Protein AF-A0A232EXB2-F1 (afdb_monomer_lite)

Sequence (146 aa):
MLSKEKEKLLRTRSNYESDLKINNLSKTGIKKRCAFHEIKDHHSMENLFGVLKPKYHFVTHYPRVLLQNGPCVNFGSMRFESFHSKIITTAQSTASSKNSLKTIAVKQELIMCKLFDSMKIDLKDDFKLCSRDDSDCEAKPYFYTF

Structure (mmCIF, N/CA/C/O backbone):
data_AF-A0A232EXB2-F1
#
_entry.id   AF-A0A232EXB2-F1
#
loop_
_atom_site.group_PDB
_atom_site.id
_atom_site.type_symbol
_atom_site.label_atom_id
_atom_site.label_alt_id
_atom_site.label_comp_id
_atom_site.label_asym_id
_atom_site.label_entity_id
_atom_site.label_seq_id
_atom_site.pdbx_PDB_ins_code
_atom_site.Cartn_x
_atom_site.Cartn_y
_atom_site.Cartn_z
_atom_site.occupancy
_atom_site.B_iso_or_equiv
_atom_site.auth_seq_id
_atom_site.auth_comp_id
_atom_site.auth_asym_id
_atom_site.auth_atom_id
_atom_site.pdbx_PDB_model_num
ATOM 1 N N . MET A 1 1 ? 20.963 -15.495 -12.931 1.00 35.31 1 MET A N 1
ATOM 2 C CA . MET A 1 1 ? 20.115 -16.174 -13.937 1.00 35.31 1 MET A CA 1
ATOM 3 C C . MET A 1 1 ? 18.854 -15.344 -14.138 1.00 35.31 1 MET A C 1
ATOM 5 O O . MET A 1 1 ? 18.018 -15.320 -13.247 1.00 35.31 1 MET A O 1
ATOM 9 N N . LEU A 1 2 ? 18.741 -14.595 -15.240 1.00 49.00 2 LEU A N 1
ATOM 10 C CA . LEU A 1 2 ? 17.484 -13.926 -15.600 1.00 49.00 2 LEU A CA 1
ATOM 11 C C . LEU A 1 2 ? 16.480 -14.994 -16.041 1.00 49.00 2 LEU A C 1
ATOM 13 O O . LEU A 1 2 ? 16.770 -15.759 -16.960 1.00 49.00 2 LEU A O 1
ATOM 17 N N . SER A 1 3 ? 15.322 -15.051 -15.389 1.00 58.41 3 SER A N 1
ATOM 18 C CA . SER A 1 3 ? 14.191 -15.875 -15.811 1.00 58.41 3 SER A CA 1
ATOM 19 C C . SER A 1 3 ? 13.753 -15.433 -17.211 1.00 58.41 3 SER A C 1
ATOM 21 O O . SER A 1 3 ? 13.058 -14.429 -17.352 1.00 58.41 3 SER A O 1
ATOM 23 N N . LYS A 1 4 ? 14.216 -16.135 -18.252 1.00 65.69 4 LYS A N 1
ATOM 24 C CA . LYS A 1 4 ? 13.819 -15.871 -19.638 1.00 65.69 4 LYS A CA 1
ATOM 25 C C . LYS A 1 4 ? 12.370 -16.317 -19.815 1.00 65.69 4 LYS A C 1
ATOM 27 O O . LYS A 1 4 ? 12.048 -17.486 -19.608 1.00 65.69 4 LYS A O 1
ATOM 32 N N . GLU A 1 5 ? 11.495 -15.380 -20.148 1.00 69.75 5 GLU A N 1
ATOM 33 C CA . GLU A 1 5 ? 10.103 -15.683 -20.470 1.00 69.75 5 GLU A CA 1
ATOM 34 C C . GLU A 1 5 ? 10.034 -16.446 -21.798 1.00 69.75 5 GLU A C 1
ATOM 36 O O . GLU A 1 5 ? 10.862 -16.260 -22.690 1.00 69.75 5 GLU A O 1
ATOM 41 N N . LYS A 1 6 ? 9.054 -17.345 -21.932 1.00 76.38 6 LYS A N 1
ATOM 42 C CA . LYS A 1 6 ? 8.806 -18.031 -23.201 1.00 76.38 6 LYS A CA 1
ATOM 43 C C . LYS A 1 6 ? 8.134 -17.034 -24.140 1.00 76.38 6 LYS A C 1
ATOM 45 O O . LYS A 1 6 ? 6.937 -16.803 -24.016 1.00 76.38 6 LYS A O 1
ATOM 50 N N . GLU A 1 7 ? 8.891 -16.493 -25.090 1.00 72.19 7 GLU A N 1
ATOM 51 C CA . GLU A 1 7 ? 8.420 -15.482 -26.054 1.00 72.19 7 GLU A CA 1
ATOM 52 C C . GLU A 1 7 ? 7.121 -15.890 -26.763 1.00 72.19 7 GLU A C 1
ATOM 54 O O . GLU A 1 7 ? 6.231 -15.073 -26.970 1.00 72.19 7 GLU A O 1
ATOM 59 N N . LYS A 1 8 ? 6.960 -17.188 -27.040 1.00 75.12 8 LYS A N 1
ATOM 60 C CA . LYS A 1 8 ? 5.777 -17.759 -27.702 1.00 75.12 8 LYS A CA 1
ATOM 61 C C . LYS A 1 8 ? 4.487 -17.722 -26.866 1.00 75.12 8 LYS A C 1
ATOM 63 O O . LYS A 1 8 ? 3.421 -17.974 -27.410 1.00 75.12 8 LYS A O 1
ATOM 68 N N . LEU A 1 9 ? 4.576 -17.467 -25.558 1.00 75.06 9 LEU A N 1
ATOM 69 C CA . LEU A 1 9 ? 3.426 -17.340 -24.650 1.00 75.06 9 LEU A CA 1
ATOM 70 C C . LEU A 1 9 ? 3.090 -15.877 -24.328 1.00 75.06 9 LEU A C 1
ATOM 72 O O . LEU A 1 9 ? 2.098 -15.615 -23.646 1.00 75.06 9 LEU A O 1
ATOM 76 N N . LEU A 1 10 ? 3.909 -14.923 -24.783 1.00 73.31 10 LEU A N 1
ATOM 77 C CA . LEU A 1 10 ? 3.645 -13.506 -24.576 1.00 73.31 10 LEU A CA 1
ATOM 78 C C . LEU A 1 10 ? 2.530 -13.057 -25.514 1.00 73.31 10 LEU A C 1
ATOM 80 O O . LEU A 1 10 ? 2.568 -13.289 -26.722 1.00 73.31 10 LEU A O 1
ATOM 84 N N . ARG A 1 11 ? 1.525 -12.383 -24.956 1.00 77.75 11 ARG A N 1
ATOM 85 C CA . ARG A 1 11 ? 0.472 -11.800 -25.778 1.00 77.75 11 ARG A CA 1
ATOM 86 C C . ARG A 1 11 ? 1.017 -10.571 -26.501 1.00 77.75 11 ARG A C 1
ATOM 88 O O . ARG A 1 11 ? 1.474 -9.625 -25.870 1.00 77.75 11 ARG A O 1
ATOM 95 N N . THR A 1 12 ? 0.898 -10.565 -27.822 1.00 85.00 12 THR A N 1
ATOM 96 C CA . THR A 1 12 ? 1.136 -9.390 -28.670 1.00 85.00 12 THR A CA 1
ATOM 97 C C . THR A 1 12 ? -0.182 -8.678 -28.984 1.00 85.00 12 THR A C 1
ATOM 99 O O . THR A 1 12 ? -1.267 -9.228 -28.764 1.00 85.00 12 THR A O 1
ATOM 102 N N . ARG A 1 13 ? -0.110 -7.455 -29.527 1.00 83.88 13 ARG A N 1
ATOM 103 C CA . ARG A 1 13 ? -1.294 -6.677 -29.940 1.00 83.88 13 ARG A CA 1
ATOM 104 C C . ARG A 1 13 ? -2.182 -7.451 -30.920 1.00 83.88 13 ARG A C 1
ATOM 106 O O . ARG A 1 13 ? -3.386 -7.546 -30.714 1.00 83.88 13 ARG A O 1
ATOM 113 N N . SER A 1 14 ? -1.567 -8.086 -31.918 1.00 86.44 14 SER A N 1
ATOM 114 C CA . SER A 1 14 ? -2.272 -8.909 -32.907 1.00 8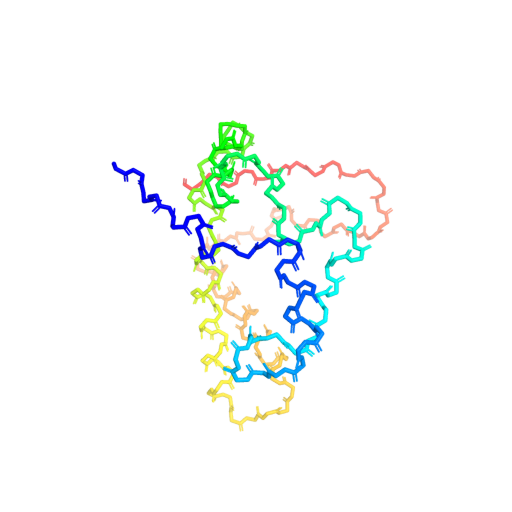6.44 14 SER A CA 1
ATOM 115 C C . SER A 1 14 ? -2.933 -10.146 -32.281 1.00 86.44 14 SER A C 1
ATOM 117 O O . SER A 1 14 ? -4.095 -10.441 -32.574 1.00 86.44 14 SER A O 1
ATOM 119 N N . ASN A 1 15 ? -2.244 -10.830 -31.358 1.00 86.94 15 ASN A N 1
ATOM 120 C CA . ASN A 1 15 ? -2.815 -11.982 -30.656 1.00 86.94 15 ASN A CA 1
ATOM 121 C C . ASN A 1 15 ? -4.041 -11.581 -29.816 1.00 86.94 15 ASN A C 1
ATOM 123 O O . ASN A 1 15 ? -5.078 -12.232 -29.870 1.00 86.94 15 ASN A O 1
ATOM 127 N N . TYR A 1 16 ? -3.953 -10.460 -29.099 1.00 87.25 16 TYR A N 1
ATOM 128 C CA . TYR A 1 16 ? -5.047 -9.935 -28.280 1.00 87.25 16 TYR A CA 1
ATOM 129 C C . TYR A 1 16 ? -6.278 -9.522 -29.100 1.00 87.25 16 TYR A C 1
ATOM 131 O O . TYR A 1 16 ? -7.410 -9.803 -28.710 1.00 87.25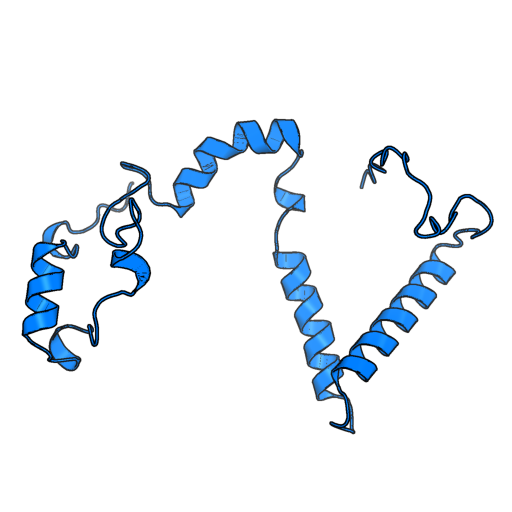 16 TYR A O 1
ATOM 139 N N . GLU A 1 17 ? -6.077 -8.878 -30.251 1.00 87.12 17 GLU A N 1
ATOM 140 C CA . GLU A 1 17 ? -7.174 -8.522 -31.159 1.00 87.12 17 GLU A CA 1
ATOM 141 C C . GLU A 1 17 ? -7.857 -9.758 -31.757 1.00 87.12 17 GLU A C 1
ATOM 143 O O 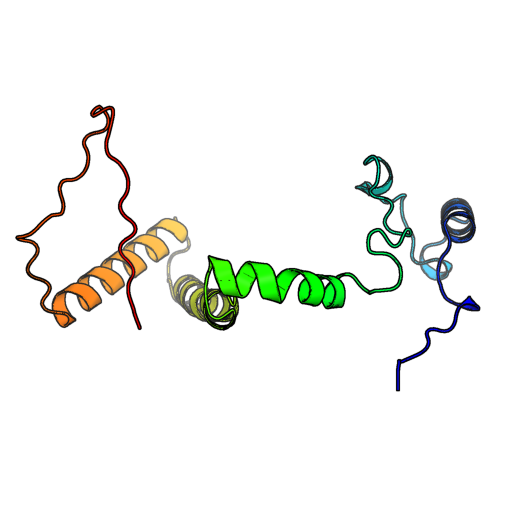. GLU A 1 17 ? -9.073 -9.759 -31.953 1.00 87.12 17 GLU A O 1
ATOM 148 N N . SER A 1 18 ? -7.088 -10.817 -32.012 1.00 88.69 18 SER A N 1
ATOM 149 C CA . SER A 1 18 ? -7.608 -12.105 -32.476 1.00 88.69 18 SER A CA 1
ATOM 150 C C . SER A 1 18 ? -8.443 -12.785 -31.385 1.00 88.69 18 SER A C 1
ATOM 152 O O . SER A 1 18 ? -9.573 -13.195 -31.643 1.00 88.69 18 SER A O 1
ATOM 154 N N . ASP A 1 19 ? -7.945 -12.798 -30.147 1.00 87.44 19 ASP A N 1
ATOM 155 C CA . ASP A 1 19 ? -8.647 -13.337 -28.977 1.00 87.44 19 ASP A CA 1
ATOM 156 C C . ASP A 1 19 ? -9.975 -12.608 -28.696 1.00 87.44 19 ASP A C 1
ATOM 158 O O . ASP A 1 19 ? -10.985 -13.245 -28.389 1.00 87.44 19 ASP A O 1
ATOM 162 N N . LEU A 1 20 ? -10.015 -11.280 -28.868 1.00 87.62 20 LEU A N 1
ATOM 163 C CA . LEU A 1 20 ? -11.243 -10.486 -28.736 1.00 87.62 20 LEU A CA 1
ATOM 164 C C . LEU A 1 20 ? -12.316 -10.870 -29.763 1.00 87.62 20 LEU A C 1
ATOM 166 O O . LEU A 1 20 ? -13.501 -10.846 -29.441 1.00 87.62 20 LEU A O 1
ATOM 170 N N . LYS A 1 21 ? -11.926 -11.233 -30.990 1.00 87.88 21 LYS A N 1
ATOM 171 C CA . LYS A 1 21 ? -12.874 -11.653 -32.038 1.00 87.88 21 LYS A CA 1
ATOM 172 C C . LYS A 1 21 ? -13.489 -13.020 -31.740 1.00 87.88 21 LYS A C 1
ATOM 174 O O . LYS A 1 21 ? -14.647 -13.251 -32.074 1.00 87.88 21 LYS A O 1
ATOM 179 N N . ILE A 1 22 ? -12.730 -13.905 -31.090 1.00 87.06 22 ILE A N 1
ATOM 180 C CA . ILE A 1 22 ? -13.163 -15.266 -30.739 1.00 87.06 22 ILE A CA 1
ATOM 181 C C . ILE A 1 22 ? -14.295 -15.246 -29.692 1.00 87.06 22 ILE A C 1
ATOM 183 O O . ILE A 1 22 ? -15.096 -16.179 -29.658 1.00 87.06 22 ILE A O 1
ATOM 187 N N . ASN A 1 23 ? -14.394 -14.197 -28.858 1.00 80.50 23 ASN A N 1
ATOM 188 C CA . ASN A 1 23 ? -15.465 -13.987 -27.863 1.00 80.50 23 ASN A CA 1
ATOM 189 C C . ASN A 1 23 ? -15.739 -15.194 -26.935 1.00 80.50 23 ASN A C 1
ATOM 191 O O . ASN A 1 23 ? -16.823 -15.332 -26.367 1.00 80.50 23 ASN A O 1
ATOM 195 N N . ASN A 1 24 ? -14.755 -16.078 -26.746 1.00 86.12 24 ASN A N 1
ATOM 196 C CA . ASN A 1 24 ? -14.885 -17.271 -25.914 1.00 86.12 24 ASN A CA 1
ATOM 197 C C . ASN A 1 24 ? -14.037 -17.131 -24.647 1.00 86.12 24 ASN A C 1
ATOM 199 O O . ASN A 1 24 ? -12.807 -17.248 -24.688 1.00 86.12 24 ASN A O 1
ATOM 203 N N . LEU A 1 25 ? -14.706 -16.891 -23.517 1.00 83.50 25 LEU A N 1
ATOM 204 C CA . LEU A 1 25 ? -14.052 -16.573 -22.248 1.00 83.50 25 LEU A CA 1
ATOM 205 C C . LEU A 1 25 ? -13.222 -17.740 -21.693 1.00 83.50 25 LEU A C 1
ATOM 207 O O . LEU A 1 25 ? -12.138 -17.508 -21.167 1.00 83.50 25 LEU A O 1
ATOM 211 N N . SER A 1 26 ? -13.686 -18.984 -21.852 1.00 86.06 26 SER A N 1
ATOM 212 C CA . SER A 1 26 ? -12.998 -20.176 -21.334 1.00 86.06 26 SER A CA 1
ATOM 213 C C . SER A 1 26 ? -11.687 -20.479 -22.061 1.00 86.06 26 SER A C 1
ATOM 215 O O . SER A 1 26 ? -10.786 -21.054 -21.461 1.00 86.06 26 SER A O 1
ATOM 217 N N . LYS A 1 27 ? -11.571 -20.101 -23.341 1.00 82.75 27 LYS A N 1
ATOM 218 C CA . LYS A 1 27 ? -10.367 -20.349 -24.153 1.00 82.75 27 LYS A CA 1
ATOM 219 C C . LYS A 1 27 ? -9.379 -19.184 -24.141 1.00 82.75 27 LYS A C 1
ATOM 221 O O . LYS A 1 27 ? -8.177 -19.409 -24.100 1.00 82.75 27 LYS A O 1
ATOM 226 N N . THR A 1 28 ? -9.874 -17.948 -24.184 1.00 83.62 28 THR A N 1
ATOM 227 C CA . THR A 1 28 ? -9.028 -16.749 -24.354 1.00 83.62 28 THR A CA 1
ATOM 228 C C . THR A 1 28 ? -8.799 -15.980 -23.055 1.00 83.62 28 THR A C 1
ATOM 230 O O . THR A 1 28 ? -7.823 -15.241 -22.938 1.00 83.62 28 THR A O 1
ATOM 233 N N . GLY A 1 29 ? -9.687 -16.121 -22.066 1.00 84.50 29 GLY A N 1
ATOM 234 C CA . GLY A 1 29 ? -9.649 -15.357 -20.819 1.00 84.50 29 GLY A CA 1
ATOM 235 C C . GLY A 1 29 ? -9.914 -13.854 -20.979 1.00 84.50 29 GLY A C 1
ATOM 236 O O . GLY A 1 29 ? -9.701 -13.105 -20.029 1.00 84.50 29 GLY A O 1
ATOM 237 N N . ILE A 1 30 ? -10.355 -13.387 -22.155 1.00 84.06 30 ILE A N 1
ATOM 238 C CA . ILE A 1 30 ? -10.592 -11.964 -22.436 1.00 84.06 30 ILE A CA 1
ATOM 239 C C . ILE A 1 30 ? -12.079 -11.756 -22.729 1.00 84.06 30 ILE A C 1
ATOM 241 O O . ILE A 1 30 ? -12.634 -12.345 -23.650 1.00 84.06 30 ILE A O 1
ATOM 245 N N . LYS A 1 31 ? -12.734 -10.905 -21.930 1.00 85.12 31 LYS A N 1
ATOM 246 C CA . LYS A 1 31 ? -14.171 -10.604 -22.066 1.00 85.12 31 LYS A CA 1
ATOM 247 C C . LYS A 1 31 ? -14.445 -9.353 -22.900 1.00 85.12 31 LYS A C 1
ATOM 249 O O . LYS A 1 31 ? -15.466 -9.275 -23.571 1.00 85.12 31 LYS A O 1
ATOM 254 N N . LYS A 1 32 ? -13.587 -8.340 -22.770 1.00 87.00 32 LYS A N 1
ATOM 255 C CA . LYS A 1 32 ? -13.739 -7.012 -23.377 1.00 87.00 32 LYS A CA 1
ATOM 256 C C . LYS A 1 32 ? -12.366 -6.390 -23.621 1.00 87.00 32 LYS A C 1
ATOM 258 O O . LYS A 1 32 ? -11.384 -6.788 -22.988 1.00 87.00 32 LYS A O 1
ATOM 263 N N . ARG A 1 33 ? -12.322 -5.398 -24.515 1.00 87.25 33 ARG A N 1
ATOM 264 C CA . ARG A 1 33 ? -11.140 -4.556 -24.723 1.00 87.25 33 ARG A CA 1
ATOM 265 C C . ARG A 1 33 ? -10.782 -3.832 -23.418 1.00 87.25 33 ARG A C 1
ATOM 267 O O . ARG A 1 33 ? -11.669 -3.374 -22.703 1.00 87.25 33 ARG A O 1
ATOM 274 N N . CYS A 1 34 ? -9.490 -3.742 -23.121 1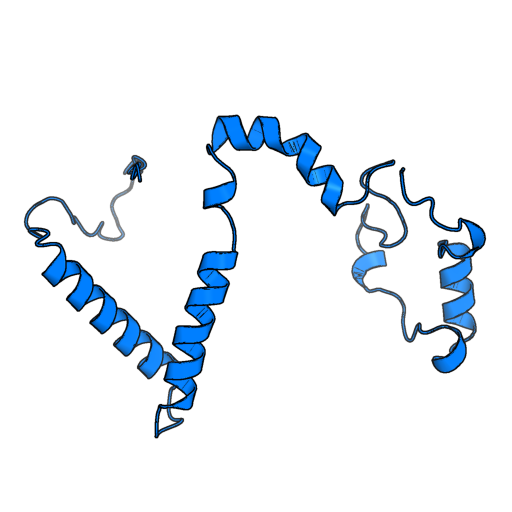.00 84.56 34 CYS A N 1
ATOM 275 C CA . CYS A 1 34 ? -8.976 -2.976 -21.993 1.00 84.56 34 CYS A CA 1
ATOM 276 C C . CYS A 1 34 ? -9.250 -1.475 -22.191 1.00 84.56 34 CYS A C 1
ATOM 278 O O . CYS A 1 34 ? -8.866 -0.927 -23.223 1.00 84.56 34 CYS A O 1
ATOM 280 N N . ALA A 1 35 ? -9.859 -0.814 -21.201 1.00 85.56 35 ALA A N 1
ATOM 281 C CA . ALA A 1 35 ? -10.125 0.630 -21.241 1.00 85.56 35 ALA A CA 1
ATOM 282 C C . ALA A 1 35 ? -8.832 1.459 -21.348 1.00 85.56 35 ALA A C 1
ATOM 284 O O . ALA A 1 35 ? -8.808 2.516 -21.968 1.00 85.56 35 ALA A O 1
ATOM 285 N N . PHE A 1 36 ? -7.725 0.942 -20.810 1.00 78.44 36 PHE A N 1
ATOM 286 C CA . PHE A 1 36 ? -6.429 1.614 -20.855 1.00 78.44 36 PHE A CA 1
ATOM 287 C C . PHE A 1 36 ? -5.846 1.729 -22.270 1.00 78.44 36 PHE A C 1
ATOM 289 O O . PHE A 1 36 ? -5.019 2.599 -22.493 1.00 78.44 36 PHE A O 1
ATOM 296 N N . HIS A 1 37 ? -6.306 0.932 -23.245 1.00 83.00 37 HIS A N 1
ATOM 297 C CA . HIS A 1 37 ? -5.839 1.036 -24.636 1.00 83.00 37 HIS A CA 1
ATOM 298 C C . HIS A 1 37 ? -6.267 2.336 -25.339 1.00 83.00 37 HIS A C 1
ATOM 300 O O . HIS A 1 37 ? -5.777 2.620 -26.429 1.00 83.00 37 HIS A O 1
ATOM 306 N N . GLU A 1 38 ? -7.195 3.100 -24.760 1.00 82.75 38 GLU A N 1
ATOM 307 C CA . GLU A 1 38 ? -7.653 4.388 -25.299 1.00 82.75 38 GLU A CA 1
ATOM 308 C C . GLU A 1 38 ? -6.734 5.553 -24.895 1.00 82.75 38 GLU A C 1
ATOM 310 O O . GLU A 1 38 ? -6.807 6.638 -25.472 1.00 82.75 38 GLU A O 1
ATOM 315 N N . ILE A 1 39 ? -5.846 5.333 -23.923 1.00 81.62 39 ILE A N 1
ATOM 316 C CA . ILE A 1 39 ? -4.925 6.348 -23.418 1.00 81.62 39 ILE A CA 1
ATOM 317 C C . ILE A 1 39 ? -3.691 6.400 -24.329 1.00 81.62 39 ILE A C 1
ATOM 319 O O . ILE A 1 39 ? -3.052 5.381 -24.600 1.00 81.62 39 ILE A O 1
ATOM 323 N N . LYS A 1 40 ? -3.345 7.604 -24.802 1.00 72.00 40 LYS A N 1
ATOM 324 C CA . LYS A 1 40 ? -2.132 7.838 -25.604 1.00 72.00 40 LYS A CA 1
ATOM 325 C C . LYS A 1 40 ? -0.886 7.421 -24.815 1.00 72.00 40 LYS A C 1
ATOM 327 O O . LYS A 1 40 ? -0.815 7.662 -23.614 1.00 72.00 40 LYS A O 1
ATOM 332 N N . ASP A 1 41 ? 0.062 6.776 -25.494 1.00 67.81 41 ASP A N 1
ATOM 333 C CA . ASP A 1 41 ? 1.336 6.287 -24.937 1.00 67.81 41 ASP A CA 1
ATOM 334 C C . ASP A 1 41 ? 1.208 5.293 -23.768 1.00 67.81 41 ASP A C 1
ATOM 336 O O . ASP A 1 41 ? 2.172 5.018 -23.053 1.00 67.81 41 ASP A O 1
ATOM 340 N N . HIS A 1 42 ? 0.021 4.713 -23.573 1.00 66.81 42 HIS A N 1
ATOM 341 C CA . HIS A 1 42 ? -0.232 3.753 -22.508 1.00 66.81 42 HIS A CA 1
ATOM 342 C C . HIS A 1 42 ? -0.955 2.514 -23.043 1.00 66.81 42 HIS A C 1
ATOM 344 O O . HIS A 1 42 ? -2.124 2.264 -22.767 1.00 66.81 42 HIS A O 1
ATOM 350 N N . HIS A 1 43 ? -0.246 1.694 -23.816 1.00 74.94 43 HIS A N 1
ATOM 351 C CA . HIS A 1 43 ? -0.766 0.401 -24.245 1.00 74.94 43 HIS A CA 1
ATOM 352 C C . HIS A 1 43 ? -0.305 -0.696 -23.276 1.00 74.94 43 HIS A C 1
ATOM 354 O O . HIS A 1 43 ? 0.889 -0.919 -23.102 1.00 74.94 43 HIS A O 1
ATOM 360 N N . SER A 1 44 ? -1.237 -1.435 -22.662 1.00 68.50 44 SER A N 1
ATOM 361 C CA . SER A 1 44 ? -0.927 -2.443 -21.626 1.00 68.50 44 SER A CA 1
ATOM 362 C C . SER A 1 44 ? 0.005 -3.573 -22.091 1.00 68.50 44 SER A C 1
ATOM 364 O O . SER A 1 44 ? 0.573 -4.286 -21.269 1.00 68.50 44 SER A O 1
ATOM 366 N N . MET A 1 45 ? 0.136 -3.749 -23.407 1.00 70.06 45 MET A N 1
ATOM 367 C CA . MET A 1 45 ? 0.958 -4.782 -24.049 1.00 70.06 45 MET A CA 1
ATOM 368 C C . MET A 1 45 ? 2.309 -4.242 -24.537 1.00 70.06 45 MET A C 1
ATOM 370 O O . MET A 1 45 ? 3.109 -5.003 -25.075 1.00 70.06 45 MET A O 1
ATOM 374 N N . GLU A 1 46 ? 2.543 -2.936 -24.413 1.00 69.75 46 GLU A N 1
ATOM 375 C CA . GLU A 1 46 ? 3.794 -2.292 -24.798 1.00 69.75 46 GLU A CA 1
ATOM 376 C C . GLU A 1 46 ? 4.638 -2.057 -23.548 1.00 69.75 46 GLU A C 1
ATOM 378 O O . GLU A 1 46 ? 4.156 -1.586 -22.515 1.00 69.75 46 GLU A O 1
ATOM 383 N N . ASN A 1 47 ? 5.918 -2.420 -23.622 1.00 65.25 47 ASN A N 1
ATOM 384 C CA . ASN A 1 47 ? 6.825 -2.185 -22.512 1.00 65.25 47 ASN A CA 1
ATOM 385 C C . ASN A 1 47 ? 7.292 -0.727 -22.537 1.00 65.25 47 ASN A C 1
ATOM 387 O O . ASN A 1 47 ? 8.305 -0.399 -23.154 1.00 65.25 47 ASN A O 1
ATOM 391 N N . LEU A 1 48 ? 6.549 0.140 -21.846 1.00 65.44 48 LEU A N 1
ATOM 392 C CA . LEU A 1 48 ? 6.850 1.571 -21.735 1.00 65.44 48 LEU A CA 1
ATOM 393 C C . LEU A 1 48 ? 8.251 1.845 -21.149 1.00 65.44 48 LEU A C 1
ATOM 395 O O . LEU A 1 48 ? 8.832 2.898 -21.383 1.00 65.44 48 LEU A O 1
ATOM 399 N N . PHE A 1 49 ? 8.816 0.884 -20.410 1.00 65.50 49 PHE A N 1
ATOM 400 C CA . PHE A 1 49 ? 10.090 1.016 -19.698 1.00 65.50 49 PHE A CA 1
ATOM 401 C C . PHE A 1 49 ? 11.249 0.248 -20.366 1.00 65.50 49 PHE A C 1
ATOM 403 O O . PHE A 1 49 ? 12.283 -0.007 -19.739 1.00 65.50 49 PHE A O 1
ATOM 410 N N . GLY A 1 50 ? 11.100 -0.118 -21.645 1.00 71.25 50 GLY A N 1
ATOM 411 C CA . GLY A 1 50 ? 12.158 -0.730 -22.453 1.00 71.25 50 GLY A CA 1
ATOM 412 C C . GLY A 1 50 ? 12.380 -2.212 -22.142 1.00 71.25 50 GLY A C 1
ATOM 413 O O . GLY A 1 50 ? 11.476 -3.022 -22.287 1.00 71.25 50 GLY A O 1
ATOM 414 N N . VAL A 1 51 ? 13.597 -2.602 -21.754 1.00 74.75 51 VAL A N 1
ATOM 415 C CA . VAL A 1 51 ? 13.950 -4.014 -21.462 1.00 74.75 51 VAL A CA 1
ATOM 416 C C . VAL A 1 51 ? 13.567 -4.416 -20.030 1.00 74.75 51 VAL A C 1
ATOM 418 O O . VAL A 1 51 ? 13.508 -5.597 -19.687 1.00 74.75 51 VAL A O 1
ATOM 421 N N . LEU A 1 52 ? 13.298 -3.437 -19.165 1.00 72.25 52 LEU A N 1
ATOM 422 C CA . LEU A 1 52 ? 13.175 -3.648 -17.731 1.00 72.25 52 LEU A CA 1
ATOM 423 C C . LEU A 1 52 ? 11.703 -3.714 -17.309 1.00 72.25 52 LEU A C 1
ATOM 425 O O . LEU A 1 52 ? 10.899 -2.878 -17.713 1.00 72.25 52 LEU A O 1
ATOM 429 N N . LYS A 1 53 ? 11.326 -4.700 -16.482 1.00 78.88 53 LYS A N 1
ATOM 430 C CA . LYS A 1 53 ? 9.943 -4.771 -15.972 1.00 78.88 53 LYS A CA 1
ATOM 431 C C . LYS A 1 53 ? 9.640 -3.521 -15.132 1.00 78.88 53 LYS A C 1
ATOM 433 O O . LYS A 1 53 ? 10.541 -3.078 -14.415 1.00 78.88 53 LYS A O 1
ATOM 438 N N . PRO A 1 54 ? 8.386 -3.027 -15.095 1.00 78.88 54 PRO A N 1
ATOM 439 C CA . PRO A 1 54 ? 8.017 -1.837 -14.322 1.00 78.88 54 PRO A CA 1
ATOM 440 C C . PRO A 1 54 ? 8.524 -1.857 -12.868 1.00 78.88 54 PRO A C 1
ATOM 442 O O . PRO A 1 54 ? 9.087 -0.878 -12.392 1.00 78.88 54 PRO A O 1
ATOM 445 N N . LYS A 1 55 ? 8.439 -3.013 -12.187 1.00 79.69 55 LYS A N 1
ATOM 446 C CA . LYS A 1 55 ? 8.956 -3.193 -10.815 1.00 79.69 55 LYS A CA 1
ATOM 447 C C . LYS A 1 55 ? 10.458 -2.903 -10.689 1.00 79.69 55 LYS A C 1
ATOM 449 O O . LYS A 1 55 ? 10.892 -2.372 -9.674 1.00 79.69 55 LYS A O 1
ATOM 454 N N . TYR A 1 56 ? 11.248 -3.273 -11.692 1.00 82.62 56 TYR A N 1
ATOM 455 C CA . TYR A 1 56 ? 12.693 -3.059 -11.694 1.00 82.62 56 TYR A CA 1
ATOM 456 C C . TYR A 1 56 ? 13.074 -1.671 -12.218 1.00 82.62 56 TYR A C 1
ATOM 458 O O . TYR A 1 56 ? 14.112 -1.151 -11.824 1.00 82.62 56 TYR A O 1
ATOM 466 N N . HIS A 1 57 ? 12.232 -1.040 -13.042 1.00 84.31 57 HIS A N 1
ATOM 467 C CA . HIS A 1 57 ? 12.442 0.336 -13.494 1.00 84.31 57 HIS A CA 1
ATOM 468 C C . HIS A 1 57 ? 12.509 1.327 -12.323 1.00 84.31 57 HIS A C 1
ATOM 470 O O . HIS A 1 57 ? 13.272 2.281 -12.372 1.00 84.31 57 HIS A O 1
ATOM 476 N N . PHE A 1 58 ? 11.824 1.067 -11.206 1.00 82.94 58 PHE A N 1
ATOM 477 C CA . PHE A 1 58 ? 11.964 1.906 -10.010 1.00 82.94 58 PHE A CA 1
ATOM 478 C C . PHE A 1 58 ? 13.409 2.013 -9.497 1.00 82.94 58 PHE A C 1
ATOM 480 O O . PHE A 1 58 ? 13.799 3.077 -9.022 1.00 82.94 58 PHE A O 1
ATOM 487 N N . VAL A 1 59 ? 14.233 0.973 -9.673 1.00 87.19 59 VAL A N 1
ATOM 488 C CA . VAL A 1 59 ? 15.638 0.964 -9.228 1.00 87.19 59 VAL A CA 1
ATOM 489 C C . VAL A 1 59 ? 16.474 2.017 -9.958 1.00 87.19 59 VAL A C 1
ATOM 491 O O . VAL A 1 59 ? 17.392 2.575 -9.363 1.00 87.19 59 VAL A O 1
ATOM 494 N N . THR A 1 60 ? 16.138 2.370 -11.206 1.00 88.38 60 THR A N 1
ATOM 495 C CA . THR A 1 60 ? 16.855 3.436 -11.929 1.00 88.38 60 THR A CA 1
ATOM 496 C C . THR A 1 60 ? 16.604 4.812 -11.315 1.00 88.38 60 THR A C 1
ATOM 498 O O . THR A 1 60 ? 17.443 5.698 -11.428 1.00 88.38 60 THR A O 1
ATOM 501 N N . HIS A 1 61 ? 15.464 4.996 -10.639 1.00 87.81 61 HIS A N 1
ATOM 502 C CA . HIS A 1 61 ? 15.106 6.247 -9.964 1.00 87.81 61 HIS A CA 1
ATOM 503 C C . HIS A 1 61 ? 15.621 6.327 -8.526 1.00 87.81 61 HIS A C 1
ATOM 505 O O . HIS A 1 61 ? 15.659 7.421 -7.963 1.00 87.81 61 HIS A O 1
ATOM 511 N N . TYR A 1 62 ? 16.035 5.208 -7.926 1.00 88.50 62 TYR A N 1
ATOM 512 C CA . TYR A 1 62 ? 16.443 5.159 -6.519 1.00 88.50 62 TYR A CA 1
ATOM 513 C C . TYR A 1 62 ? 17.563 6.140 -6.162 1.00 88.50 62 TYR A C 1
ATOM 515 O O . TYR A 1 62 ? 17.387 6.835 -5.165 1.00 88.50 62 TYR A O 1
ATOM 523 N N . PRO A 1 63 ? 18.654 6.292 -6.943 1.00 90.69 63 PRO A N 1
ATOM 524 C CA . PRO A 1 63 ? 19.718 7.234 -6.594 1.00 90.69 63 PRO A CA 1
ATOM 525 C C . PRO A 1 63 ? 19.204 8.667 -6.416 1.00 90.69 63 PRO A C 1
ATOM 527 O O . PRO A 1 63 ? 19.509 9.324 -5.425 1.00 90.69 63 PRO A O 1
ATOM 530 N N . ARG A 1 64 ? 18.342 9.127 -7.331 1.00 93.81 64 ARG A N 1
ATOM 531 C CA . ARG A 1 64 ? 17.718 10.453 -7.258 1.00 93.81 64 ARG A CA 1
ATOM 532 C C . ARG A 1 64 ? 16.814 10.589 -6.031 1.00 93.81 64 ARG A C 1
ATOM 534 O O . ARG A 1 64 ? 16.886 11.591 -5.328 1.00 93.81 64 ARG A O 1
ATOM 541 N N . VAL A 1 65 ? 15.979 9.583 -5.768 1.00 89.81 65 VAL A N 1
ATOM 542 C CA . VAL A 1 65 ? 15.023 9.598 -4.648 1.00 89.81 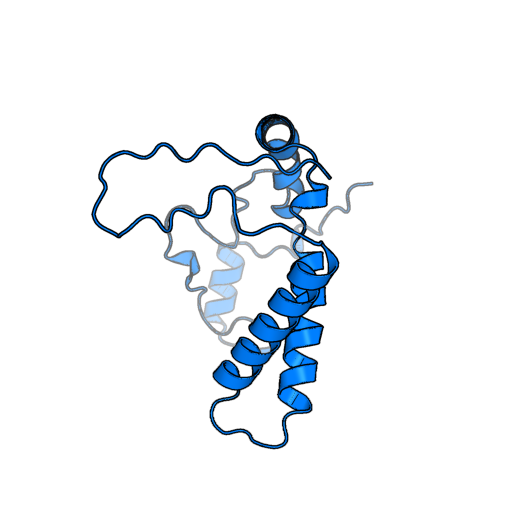65 VAL A CA 1
ATOM 543 C C . VAL A 1 65 ? 15.738 9.567 -3.296 1.00 89.81 65 VAL A C 1
ATOM 545 O O . VAL A 1 65 ? 15.331 10.299 -2.397 1.00 89.81 65 VAL A O 1
ATOM 548 N N . LEU A 1 66 ? 16.811 8.780 -3.172 1.00 91.31 66 LEU A N 1
ATOM 549 C CA . LEU A 1 66 ? 17.648 8.680 -1.972 1.00 91.31 66 LEU A CA 1
ATOM 550 C C . LEU A 1 66 ? 18.342 10.003 -1.643 1.00 91.31 66 LEU A C 1
ATOM 552 O O . LEU A 1 66 ? 18.379 10.389 -0.480 1.00 91.31 66 LEU A O 1
ATOM 556 N N . LEU A 1 67 ? 18.849 10.716 -2.653 1.00 93.00 67 LEU A N 1
ATOM 557 C CA . LEU A 1 67 ? 19.486 12.022 -2.455 1.00 93.00 67 LEU A CA 1
ATOM 558 C C . LEU A 1 67 ? 18.486 13.100 -2.022 1.00 93.00 67 LEU A C 1
ATOM 560 O O . LEU A 1 67 ? 18.821 13.947 -1.204 1.00 93.00 67 LEU A O 1
ATOM 564 N N . GLN A 1 68 ? 17.265 13.073 -2.562 1.00 92.12 68 GLN A N 1
ATOM 565 C CA . GLN A 1 68 ? 16.246 14.085 -2.266 1.00 92.12 68 GLN A CA 1
ATOM 566 C C . GLN A 1 68 ? 15.490 13.825 -0.958 1.00 92.12 68 GLN A C 1
ATOM 568 O O . GLN A 1 68 ? 15.141 14.772 -0.263 1.00 92.12 68 GLN A O 1
ATOM 573 N N . ASN A 1 69 ? 15.210 12.560 -0.633 1.00 90.69 69 ASN A N 1
ATOM 574 C CA . ASN A 1 69 ? 14.285 12.199 0.445 1.00 90.69 69 ASN A CA 1
ATOM 575 C C . ASN A 1 69 ? 14.939 11.350 1.552 1.00 90.69 69 ASN A C 1
ATOM 577 O O . ASN A 1 69 ? 14.321 11.097 2.581 1.00 90.69 69 ASN A O 1
ATOM 581 N N . GLY A 1 70 ? 16.179 10.891 1.373 1.00 89.19 70 GLY A N 1
ATOM 582 C CA . GLY A 1 70 ? 16.840 9.998 2.323 1.00 89.19 70 GLY A CA 1
ATOM 583 C C . GLY A 1 70 ? 16.412 8.526 2.182 1.00 89.19 70 GLY A C 1
ATOM 584 O O . GLY A 1 70 ? 15.953 8.101 1.117 1.00 89.19 70 GLY A O 1
ATOM 585 N N . PRO A 1 71 ? 16.600 7.697 3.228 1.00 89.19 71 PRO A N 1
ATOM 586 C CA . PRO A 1 71 ? 16.423 6.246 3.149 1.00 89.19 71 PRO A CA 1
ATOM 587 C C . PRO A 1 71 ? 15.016 5.808 2.714 1.00 89.19 71 PRO A C 1
ATOM 589 O O . PRO A 1 71 ? 14.020 6.120 3.367 1.00 89.19 71 PRO A O 1
ATOM 592 N N . CYS A 1 72 ? 14.926 4.971 1.670 1.00 81.50 72 CYS A N 1
ATOM 593 C CA . CYS A 1 72 ? 13.636 4.518 1.131 1.00 81.50 72 CYS A CA 1
ATOM 594 C C . CYS A 1 72 ? 12.801 3.643 2.084 1.00 81.50 72 CYS A C 1
ATOM 596 O O . CYS A 1 72 ? 11.606 3.461 1.857 1.00 81.50 72 CYS A O 1
ATOM 598 N N . VAL A 1 73 ? 13.407 3.119 3.156 1.00 84.31 73 VAL A N 1
ATOM 599 C CA . VAL A 1 73 ? 12.725 2.306 4.180 1.00 84.31 73 VAL A CA 1
ATOM 600 C C . VAL A 1 73 ? 11.603 3.096 4.865 1.00 84.31 73 VAL A C 1
ATOM 602 O O . VAL A 1 73 ? 10.566 2.525 5.204 1.00 84.31 73 VAL A O 1
ATOM 605 N N . ASN A 1 74 ? 11.767 4.414 4.998 1.00 81.94 74 ASN A N 1
ATOM 606 C CA . ASN A 1 74 ? 10.791 5.278 5.659 1.00 81.94 74 ASN A CA 1
ATOM 607 C C . ASN A 1 74 ? 9.554 5.570 4.790 1.00 81.94 74 ASN A C 1
ATOM 609 O O . ASN A 1 74 ? 8.513 5.928 5.333 1.00 81.94 74 ASN A O 1
ATOM 613 N N . PHE A 1 75 ? 9.627 5.351 3.471 1.00 79.81 75 PHE A N 1
ATOM 614 C CA . PHE A 1 75 ? 8.512 5.558 2.530 1.00 79.81 75 PHE A CA 1
ATOM 615 C C . PHE A 1 75 ? 7.673 4.298 2.283 1.00 79.81 75 PHE A C 1
ATOM 617 O O . PHE A 1 75 ? 6.783 4.295 1.434 1.00 79.81 75 PHE A O 1
ATOM 624 N N . GLY A 1 76 ? 7.954 3.201 2.991 1.00 80.06 76 GLY A N 1
ATOM 625 C CA . GLY A 1 76 ? 7.214 1.955 2.827 1.00 80.06 76 GLY A CA 1
ATOM 626 C C . GLY A 1 76 ? 5.766 2.060 3.313 1.00 80.06 76 GLY A C 1
ATOM 627 O O . GLY A 1 76 ? 5.506 2.488 4.437 1.00 80.06 76 GLY A O 1
ATOM 628 N N . SER A 1 77 ? 4.814 1.563 2.516 1.00 83.25 77 SER A N 1
ATOM 629 C CA . SER A 1 77 ? 3.392 1.539 2.891 1.00 83.25 77 SER A CA 1
ATOM 630 C C . SER A 1 77 ? 3.028 0.475 3.934 1.00 83.25 77 SER A C 1
ATOM 632 O O . SER A 1 77 ? 1.928 0.505 4.481 1.00 83.25 77 SER A O 1
ATOM 634 N N . MET A 1 78 ? 3.952 -0.436 4.273 1.00 83.56 78 MET A N 1
ATOM 635 C CA . MET A 1 78 ? 3.723 -1.518 5.245 1.00 83.56 78 MET A CA 1
ATOM 636 C C . MET A 1 78 ? 3.246 -1.006 6.612 1.00 83.56 78 MET A C 1
ATOM 638 O O . MET A 1 78 ? 2.432 -1.652 7.272 1.00 83.56 78 MET A O 1
ATOM 642 N N . ARG A 1 79 ? 3.713 0.175 7.037 1.00 82.12 79 ARG A N 1
ATOM 643 C CA . ARG A 1 79 ? 3.247 0.802 8.282 1.00 82.12 79 ARG A CA 1
ATOM 644 C C . ARG A 1 79 ? 1.761 1.176 8.202 1.00 82.12 79 ARG A C 1
ATOM 646 O O . ARG A 1 79 ? 1.033 0.920 9.161 1.00 82.12 79 ARG A O 1
ATOM 653 N N . PHE A 1 80 ? 1.295 1.693 7.064 1.00 83.31 80 PHE A N 1
ATOM 654 C CA . PHE A 1 80 ? -0.116 2.041 6.853 1.00 83.31 80 PHE A CA 1
ATOM 655 C C . PHE A 1 80 ? -1.018 0.799 6.832 1.00 83.31 80 PHE A C 1
ATOM 657 O O . PHE A 1 80 ? -2.056 0.798 7.488 1.00 83.31 80 PHE A O 1
ATOM 664 N N . GLU A 1 81 ? -0.579 -0.296 6.205 1.00 83.62 81 GLU A N 1
ATOM 665 C CA . GLU A 1 81 ? -1.285 -1.591 6.230 1.00 83.62 81 GLU A CA 1
ATOM 666 C C . GLU A 1 81 ? -1.467 -2.112 7.666 1.00 83.62 81 GLU A C 1
ATOM 668 O O . GLU A 1 81 ? -2.567 -2.477 8.091 1.00 83.62 81 GLU A O 1
ATOM 673 N N . SER A 1 82 ? -0.399 -2.066 8.473 1.00 86.38 82 SER A N 1
ATOM 674 C CA . SER A 1 82 ? -0.471 -2.475 9.884 1.00 86.38 82 SER A CA 1
ATOM 675 C C . SER A 1 82 ? -1.431 -1.608 10.711 1.00 86.38 82 SER A C 1
ATOM 677 O O . SER A 1 82 ? -2.077 -2.094 11.643 1.00 86.38 82 SER A O 1
ATOM 679 N N . PHE A 1 83 ? -1.561 -0.325 10.364 1.00 84.56 83 PHE A N 1
ATOM 680 C CA . PHE A 1 83 ? -2.507 0.587 10.994 1.00 84.56 83 PHE A CA 1
ATOM 681 C C . PHE A 1 83 ? -3.952 0.303 10.562 1.00 84.56 83 PHE A C 1
ATOM 683 O O . PHE A 1 83 ? -4.850 0.316 11.407 1.00 84.56 83 PHE A O 1
ATOM 690 N N . HIS A 1 84 ? -4.188 -0.040 9.292 1.00 86.31 84 HIS A N 1
ATOM 691 C CA . HIS A 1 84 ? -5.516 -0.415 8.800 1.00 86.31 84 HIS A CA 1
ATOM 692 C C . HIS A 1 84 ? -6.112 -1.601 9.555 1.00 86.31 84 HIS A C 1
ATOM 694 O O . HIS A 1 84 ? -7.298 -1.573 9.880 1.00 86.31 84 HIS A O 1
ATOM 700 N N . SER A 1 85 ? -5.291 -2.578 9.948 1.00 87.31 85 SER A N 1
ATOM 701 C CA . SER A 1 85 ? -5.738 -3.677 10.812 1.00 87.31 85 SER A CA 1
ATOM 702 C C . SER A 1 85 ? -6.372 -3.172 12.120 1.00 87.31 85 SER A C 1
ATOM 704 O O . SER A 1 85 ? -7.456 -3.609 12.505 1.00 87.31 85 SER A O 1
ATOM 706 N N . LYS A 1 86 ? -5.781 -2.156 12.766 1.00 88.38 86 LYS A N 1
ATOM 707 C CA . LYS A 1 86 ? -6.317 -1.560 14.009 1.00 88.38 86 LYS A CA 1
ATOM 708 C C . LYS A 1 86 ? -7.675 -0.884 13.797 1.00 88.38 86 LYS A C 1
ATOM 710 O O . LYS A 1 86 ? -8.550 -0.952 14.669 1.00 88.38 86 LYS A O 1
ATOM 715 N N . ILE A 1 87 ? -7.849 -0.228 12.649 1.00 89.44 87 ILE A N 1
ATOM 716 C CA . ILE A 1 87 ? -9.117 0.397 12.253 1.00 89.44 87 ILE A CA 1
ATOM 717 C C . ILE A 1 87 ? -10.186 -0.674 12.023 1.00 89.44 87 ILE A C 1
ATOM 719 O O . ILE A 1 87 ? -11.282 -0.561 12.571 1.00 89.44 87 ILE A O 1
ATOM 723 N N . ILE A 1 88 ? -9.859 -1.727 11.273 1.00 91.06 88 ILE A N 1
ATOM 724 C CA . ILE A 1 88 ? -10.787 -2.818 10.951 1.00 91.06 88 ILE A CA 1
ATOM 725 C C . ILE A 1 88 ? -11.257 -3.521 12.229 1.00 91.06 88 ILE A C 1
ATOM 727 O O . ILE A 1 88 ? -12.461 -3.645 12.445 1.00 91.06 88 ILE A O 1
ATOM 731 N N . THR A 1 89 ? -10.337 -3.885 13.126 1.00 90.38 89 THR A N 1
ATOM 732 C CA . THR A 1 89 ? -10.671 -4.514 14.416 1.00 90.38 89 THR A CA 1
ATOM 733 C C . THR A 1 89 ? -11.591 -3.634 15.261 1.00 90.38 89 THR A C 1
ATOM 735 O O . THR A 1 89 ? -12.524 -4.121 15.895 1.00 90.38 89 THR A O 1
ATOM 738 N N . THR A 1 90 ? -11.363 -2.318 15.255 1.00 88.38 90 THR A N 1
ATOM 739 C CA . THR A 1 90 ? -12.236 -1.360 15.949 1.00 88.38 90 THR A CA 1
ATOM 740 C C . THR A 1 90 ? -13.637 -1.324 15.342 1.00 88.38 90 THR A C 1
ATOM 742 O O . THR A 1 90 ? -14.623 -1.289 16.076 1.00 88.38 90 THR A O 1
ATOM 745 N N . ALA A 1 91 ? -13.737 -1.326 14.013 1.00 88.75 91 ALA A N 1
ATOM 746 C CA . ALA A 1 91 ? -15.021 -1.327 13.324 1.00 88.75 91 ALA A CA 1
ATOM 747 C C . ALA A 1 91 ? -15.823 -2.599 13.638 1.00 88.75 91 ALA A C 1
ATOM 749 O O . ALA A 1 91 ? -17.023 -2.522 13.879 1.00 88.75 91 ALA A O 1
ATOM 750 N N . GLN A 1 92 ? -15.148 -3.750 13.690 1.00 89.12 92 GLN A N 1
ATOM 751 C CA . GLN A 1 92 ? -15.759 -5.053 13.966 1.00 89.12 92 GLN A CA 1
ATOM 752 C C . GLN A 1 92 ? -16.226 -5.214 15.418 1.00 89.12 92 GLN A C 1
ATOM 754 O O . GLN A 1 92 ? -17.239 -5.862 15.655 1.00 89.12 92 GLN A O 1
ATOM 759 N N . SER A 1 93 ? -15.515 -4.632 16.391 1.00 86.50 93 SER A N 1
ATOM 760 C CA . SER A 1 93 ? -15.891 -4.719 17.810 1.00 86.50 93 SER A CA 1
ATOM 761 C C . SER A 1 93 ? -16.951 -3.703 18.241 1.00 86.50 93 SER A C 1
ATOM 763 O O . SER A 1 93 ? -17.459 -3.776 19.360 1.00 86.50 93 SER A O 1
ATOM 765 N N . THR A 1 94 ? -17.295 -2.746 17.376 1.00 86.31 94 THR A N 1
ATOM 766 C CA . THR A 1 94 ? -18.319 -1.745 17.677 1.00 86.31 94 THR A CA 1
ATOM 767 C C . THR A 1 94 ? -19.704 -2.394 17.620 1.00 86.31 94 THR A C 1
ATOM 769 O O . THR A 1 94 ? -20.132 -2.872 16.574 1.00 86.31 94 THR A O 1
ATOM 772 N N . ALA A 1 95 ? -20.433 -2.375 18.740 1.00 81.31 95 ALA A N 1
ATOM 773 C CA . ALA A 1 95 ? -21.756 -3.000 18.850 1.00 81.31 95 ALA A CA 1
ATOM 774 C C . ALA A 1 95 ? -22.847 -2.321 17.994 1.00 81.31 95 ALA A C 1
ATOM 776 O O . ALA A 1 95 ? -23.887 -2.921 17.730 1.00 81.31 95 ALA A O 1
ATOM 777 N N . SER A 1 96 ? -22.633 -1.073 17.561 1.00 77.81 96 SER A N 1
ATOM 778 C CA . SER A 1 96 ? -23.546 -0.330 16.690 1.00 77.81 96 SER A CA 1
ATOM 779 C C . SER A 1 96 ? -22.920 -0.045 15.318 1.00 77.81 96 SER A C 1
ATOM 781 O O . SER A 1 96 ? -21.777 0.386 15.204 1.00 77.81 96 SER A O 1
ATOM 783 N N . SER A 1 97 ? -23.696 -0.238 14.249 1.00 71.75 97 SER A N 1
ATOM 784 C CA . SER A 1 97 ? -23.293 0.083 12.868 1.00 71.75 97 SER A CA 1
ATOM 785 C C . SER A 1 97 ? -23.709 1.491 12.424 1.00 71.75 97 SER A C 1
ATOM 787 O O . SER A 1 97 ? -23.499 1.881 11.275 1.00 71.75 97 SER A O 1
ATOM 789 N N . LYS A 1 98 ? -24.301 2.283 13.326 1.00 79.94 98 LYS A N 1
ATOM 790 C CA . LYS A 1 98 ? -24.703 3.661 13.036 1.00 79.94 98 LYS A CA 1
ATOM 791 C C . LYS A 1 98 ? -23.451 4.542 13.034 1.00 79.94 98 LYS A C 1
ATOM 793 O O . LYS A 1 98 ? -22.875 4.791 14.086 1.00 79.94 98 LYS A O 1
ATOM 798 N N . ASN A 1 99 ? -23.056 5.029 11.858 1.00 83.19 99 ASN A N 1
ATOM 799 C CA . ASN A 1 99 ? -21.935 5.959 11.663 1.00 83.19 99 ASN A CA 1
ATOM 800 C C . ASN A 1 99 ? -20.564 5.426 12.137 1.00 83.19 99 ASN A C 1
ATOM 802 O O . ASN A 1 99 ? -19.841 6.120 12.851 1.00 83.19 99 ASN A O 1
ATOM 806 N N . SER A 1 100 ? -20.173 4.224 11.702 1.00 84.12 100 SER A N 1
ATOM 807 C CA . SER A 1 100 ? -18.884 3.586 12.041 1.00 84.12 100 SER A CA 1
ATOM 808 C C . SER A 1 100 ? -17.657 4.491 11.846 1.00 84.12 100 SER A C 1
ATOM 810 O O . SER A 1 100 ? -16.748 4.482 12.673 1.00 84.12 100 SER A O 1
ATOM 812 N N . LEU A 1 101 ? -17.652 5.327 10.802 1.00 88.81 101 LEU A N 1
ATOM 813 C CA . LEU A 1 101 ? -16.578 6.289 10.528 1.00 88.81 101 LEU A CA 1
ATOM 814 C C . LEU A 1 101 ? -16.390 7.298 11.666 1.00 88.81 101 LEU A C 1
ATOM 816 O O . LEU A 1 101 ? -15.258 7.581 12.051 1.00 88.81 101 LEU A O 1
ATOM 820 N N . LYS A 1 102 ? -17.493 7.793 12.243 1.00 90.94 102 LYS A N 1
ATOM 821 C CA . LYS A 1 102 ? -17.450 8.718 13.381 1.00 90.94 102 LYS A CA 1
ATOM 822 C C . LYS A 1 102 ? -16.851 8.030 14.604 1.00 90.94 102 LYS A C 1
ATOM 824 O O . LYS A 1 102 ? -15.992 8.602 15.262 1.00 90.94 102 LYS A O 1
ATOM 829 N N . THR A 1 103 ? -17.254 6.791 14.877 1.00 91.31 103 THR A N 1
ATOM 830 C CA . THR A 1 103 ? -16.721 6.005 15.998 1.00 91.31 103 THR A CA 1
ATOM 831 C C . THR A 1 103 ? -15.222 5.750 15.854 1.00 91.31 103 THR A C 1
ATOM 833 O O . THR A 1 103 ? -14.469 5.921 16.811 1.00 91.31 103 THR A O 1
ATOM 836 N N . ILE A 1 104 ? -14.770 5.378 14.653 1.00 91.25 104 ILE A N 1
ATOM 837 C CA . ILE A 1 104 ? -13.347 5.173 14.365 1.00 91.25 104 ILE A CA 1
ATOM 838 C C . ILE A 1 104 ? -12.577 6.486 14.557 1.00 91.25 104 ILE A C 1
ATOM 840 O O . ILE A 1 104 ? -11.548 6.469 15.227 1.00 91.25 104 ILE A O 1
ATOM 844 N N . ALA A 1 105 ? -13.081 7.606 14.027 1.00 93.19 105 ALA A N 1
ATOM 845 C CA . ALA A 1 105 ? -12.440 8.917 14.144 1.00 93.19 105 ALA A CA 1
ATOM 846 C C . ALA A 1 105 ? -12.277 9.353 15.608 1.00 93.19 105 ALA A C 1
ATOM 848 O O . ALA A 1 105 ? -11.160 9.638 16.031 1.00 93.19 105 ALA A O 1
ATOM 849 N N . VAL A 1 106 ? -13.355 9.290 16.400 1.00 92.31 106 VAL A N 1
ATOM 850 C CA . VAL A 1 106 ? -13.327 9.626 17.837 1.00 92.31 106 VAL A CA 1
ATOM 851 C C . VAL A 1 106 ? -12.341 8.731 18.592 1.00 92.31 106 VAL A C 1
ATOM 853 O O . VAL A 1 106 ? -11.602 9.196 19.453 1.00 92.31 106 VAL A O 1
ATOM 856 N N . LYS A 1 107 ? -12.264 7.437 18.257 1.00 91.31 107 LYS A N 1
ATOM 857 C CA . LYS A 1 107 ? -11.287 6.543 18.889 1.00 91.31 107 LYS A CA 1
ATOM 858 C C . LYS A 1 107 ? -9.845 6.923 18.548 1.00 91.31 107 LYS A C 1
ATOM 860 O O . LYS A 1 107 ? -8.994 6.853 19.429 1.00 91.31 107 LYS A O 1
ATOM 865 N N . GLN A 1 108 ? -9.558 7.290 17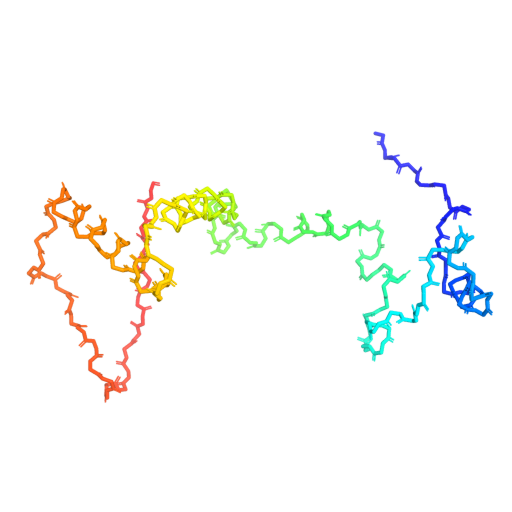.297 1.00 92.00 108 GLN A N 1
ATOM 866 C CA . GLN A 1 108 ? -8.214 7.734 16.911 1.00 92.00 108 GLN A CA 1
ATOM 867 C C . GLN A 1 108 ? -7.840 9.047 17.605 1.00 92.00 108 GLN A C 1
ATOM 869 O O . GLN A 1 108 ? -6.731 9.147 18.118 1.00 92.00 108 GLN A O 1
ATOM 874 N N . GLU A 1 109 ? -8.768 10.000 17.701 1.00 94.19 109 GLU A N 1
ATOM 875 C CA . GLU A 1 109 ? -8.582 11.252 18.444 1.00 94.19 109 GLU A CA 1
ATOM 876 C C . GLU A 1 109 ? -8.196 10.985 19.907 1.00 94.19 109 GLU A C 1
ATOM 878 O O . GLU A 1 109 ? -7.155 11.448 20.367 1.00 94.19 109 GLU A O 1
ATOM 883 N N . LEU A 1 110 ? -8.950 10.129 20.608 1.00 93.06 110 LEU A N 1
ATOM 884 C CA . LEU A 1 110 ? -8.653 9.757 21.997 1.00 93.06 110 LEU A CA 1
ATOM 885 C C . LEU A 1 110 ? -7.302 9.039 22.154 1.00 93.06 110 LEU A C 1
ATOM 887 O O . LEU A 1 110 ? -6.590 9.261 23.135 1.00 93.06 110 LEU A O 1
ATOM 891 N N . ILE A 1 111 ? -6.935 8.176 21.200 1.00 90.25 111 ILE A N 1
ATOM 892 C CA . ILE A 1 111 ? -5.617 7.523 21.186 1.00 90.25 111 ILE A CA 1
ATOM 893 C C . ILE A 1 111 ? -4.511 8.574 21.048 1.00 90.25 111 ILE A C 1
ATOM 895 O O . ILE A 1 111 ? -3.515 8.487 21.763 1.00 90.25 111 ILE A O 1
ATOM 899 N N . MET A 1 112 ? -4.691 9.566 20.174 1.00 89.44 112 MET A N 1
ATOM 900 C CA . MET A 1 112 ? -3.725 10.648 19.991 1.00 89.44 112 MET A CA 1
ATOM 901 C C . MET A 1 112 ? -3.585 11.500 21.251 1.00 89.44 112 MET A C 1
ATOM 903 O O . MET A 1 112 ? -2.458 11.698 21.695 1.00 89.44 112 MET A O 1
ATOM 907 N N . CYS A 1 113 ? -4.689 11.922 21.879 1.00 90.69 113 CYS A N 1
ATOM 908 C CA . CYS A 1 113 ? -4.651 12.660 23.149 1.00 90.69 113 CYS A CA 1
ATOM 909 C C . CYS A 1 113 ? -3.843 11.905 24.215 1.00 90.69 113 CYS A C 1
ATOM 911 O O . CYS A 1 113 ? -2.927 12.467 24.807 1.00 90.69 113 CYS A O 1
ATOM 913 N N . LYS A 1 114 ? -4.084 10.595 24.372 1.00 90.94 114 LYS A N 1
ATOM 914 C CA . LYS A 1 114 ? -3.331 9.755 25.317 1.00 90.94 114 LYS A CA 1
ATOM 915 C C . LYS A 1 114 ? -1.830 9.706 25.008 1.00 90.94 114 LYS A C 1
ATOM 917 O O . LYS A 1 114 ? -1.012 9.665 25.926 1.00 90.94 114 LYS A O 1
ATOM 922 N N . LEU A 1 115 ? -1.460 9.655 23.727 1.00 87.00 115 LEU A N 1
ATOM 923 C CA . LEU A 1 115 ? -0.055 9.675 23.318 1.00 87.00 115 LEU A CA 1
ATOM 924 C C . LEU A 1 115 ? 0.593 11.027 23.635 1.00 87.00 115 LEU A C 1
ATOM 926 O O . LEU A 1 115 ? 1.705 11.042 24.163 1.00 87.00 115 LEU A O 1
ATOM 930 N N . PHE A 1 116 ? -0.101 12.138 23.380 1.00 87.69 116 PHE A N 1
ATOM 931 C CA . PHE A 1 116 ? 0.390 13.481 23.699 1.00 87.69 116 PHE A CA 1
ATOM 932 C C . PHE A 1 116 ? 0.589 13.685 25.203 1.00 87.69 116 PHE A C 1
ATOM 934 O O . PHE A 1 116 ? 1.657 14.144 25.610 1.00 87.69 116 PHE A O 1
ATOM 941 N N . ASP A 1 117 ? -0.361 13.233 26.025 1.00 85.31 117 ASP A N 1
ATOM 942 C CA . ASP A 1 117 ? -0.236 13.274 27.487 1.00 85.31 117 ASP A CA 1
ATOM 943 C C . ASP A 1 117 ? 0.992 12.487 27.967 1.00 85.31 117 ASP A C 1
ATOM 945 O O . ASP A 1 117 ? 1.727 12.923 28.855 1.00 85.31 117 ASP A O 1
ATOM 949 N N . SER A 1 118 ? 1.260 11.331 27.347 1.00 83.50 118 SER A N 1
ATOM 950 C CA . SER A 1 118 ? 2.415 10.496 27.695 1.00 83.50 118 SER A CA 1
ATOM 951 C C . SER A 1 118 ? 3.762 11.101 27.287 1.00 83.50 118 SER A C 1
ATOM 953 O O . SER A 1 118 ? 4.768 10.828 27.939 1.00 83.50 118 SER A O 1
ATOM 955 N N . MET A 1 119 ? 3.787 11.939 26.245 1.00 80.62 119 MET A N 1
ATOM 956 C CA . MET A 1 119 ? 4.996 12.628 25.784 1.00 80.62 119 MET A CA 1
ATOM 957 C C . MET A 1 119 ? 5.301 13.919 26.561 1.00 80.62 119 MET A C 1
ATOM 959 O O . MET A 1 119 ? 6.362 14.493 26.334 1.00 80.62 119 MET A O 1
ATOM 963 N N . LYS A 1 120 ? 4.424 14.363 27.483 1.00 68.38 120 LYS A N 1
ATOM 964 C CA . LYS A 1 120 ? 4.556 15.627 28.243 1.00 68.38 120 LYS A CA 1
ATOM 965 C C . LYS A 1 120 ? 4.949 16.819 27.358 1.00 68.38 120 LYS A C 1
ATOM 967 O O . LYS A 1 120 ? 5.836 17.595 27.701 1.00 68.38 120 LYS A O 1
ATOM 972 N N . ILE A 1 121 ? 4.318 16.936 26.193 1.00 65.81 121 ILE A N 1
ATOM 973 C CA . ILE A 1 121 ? 4.537 18.082 25.311 1.00 65.81 121 ILE A CA 1
ATOM 974 C C . ILE A 1 121 ? 3.762 19.256 25.909 1.00 65.81 121 ILE A C 1
ATOM 976 O O . ILE A 1 121 ? 2.530 19.252 25.908 1.00 65.81 121 ILE A O 1
ATOM 980 N N . ASP A 1 122 ? 4.476 20.241 26.453 1.00 61.59 122 ASP A N 1
ATOM 981 C CA . ASP A 1 122 ? 3.871 21.489 26.906 1.00 61.59 122 ASP A CA 1
ATOM 982 C C . ASP A 1 122 ? 3.324 22.241 25.684 1.00 61.59 122 ASP A C 1
ATOM 984 O O . ASP A 1 122 ? 4.068 22.807 24.890 1.00 61.59 122 ASP A O 1
ATOM 988 N N . LEU A 1 123 ? 1.998 22.264 25.535 1.00 61.34 123 LEU A N 1
ATOM 989 C CA . LEU A 1 123 ? 1.255 22.955 24.464 1.00 61.34 123 LEU A CA 1
ATOM 990 C C . LEU A 1 123 ? 1.402 24.496 24.482 1.00 61.34 123 LEU A C 1
ATOM 992 O O . LEU A 1 123 ? 0.603 25.194 23.860 1.00 61.34 123 LEU A O 1
ATOM 996 N N . LYS A 1 124 ? 2.365 25.047 25.231 1.00 57.09 124 LYS A N 1
ATOM 997 C CA . LYS A 1 124 ? 2.545 26.496 25.391 1.00 57.09 124 LYS A CA 1
ATOM 998 C C . LYS A 1 124 ? 3.334 27.147 24.261 1.00 57.09 124 LYS A C 1
ATOM 1000 O O . LYS A 1 124 ? 3.145 28.341 24.056 1.00 57.09 124 LYS A O 1
ATOM 1005 N N . ASP A 1 125 ? 4.097 26.376 23.494 1.00 55.72 125 ASP A N 1
ATOM 1006 C CA . ASP A 1 125 ? 4.933 26.924 22.432 1.00 55.72 125 ASP A CA 1
ATOM 1007 C C . ASP A 1 125 ? 4.447 26.430 21.048 1.00 55.72 125 ASP A C 1
ATOM 1009 O O . ASP A 1 125 ? 4.466 25.243 20.722 1.00 55.72 125 ASP A O 1
ATOM 1013 N N . ASP A 1 126 ? 3.972 27.389 20.246 1.00 47.66 126 ASP A N 1
ATOM 1014 C CA . ASP A 1 126 ? 3.950 27.396 18.773 1.00 47.66 126 ASP A CA 1
ATOM 1015 C C . ASP A 1 126 ? 2.850 26.679 17.958 1.00 47.66 126 ASP A C 1
ATOM 1017 O O . ASP A 1 126 ? 2.989 26.565 16.740 1.00 47.66 126 ASP A O 1
ATOM 1021 N N . PHE A 1 127 ? 1.684 26.324 18.511 1.00 49.38 127 PHE A N 1
ATOM 1022 C CA . PHE A 1 127 ? 0.501 26.062 17.659 1.00 49.38 127 PHE A CA 1
ATOM 1023 C C . PHE A 1 127 ? -0.316 27.340 17.419 1.00 49.38 127 PHE A C 1
ATOM 1025 O O . PHE A 1 127 ? -1.453 27.487 17.869 1.00 49.38 127 PHE A O 1
ATOM 1032 N N . LYS A 1 128 ? 0.248 28.279 16.648 1.00 45.59 128 LYS A N 1
ATOM 1033 C CA . LYS A 1 128 ? -0.576 29.280 15.960 1.00 45.59 128 LYS A CA 1
ATOM 1034 C C . LYS A 1 128 ? -1.367 28.517 14.893 1.00 45.59 128 LYS A C 1
ATOM 1036 O O . LYS A 1 128 ? -0.848 28.241 13.816 1.00 45.59 128 LYS A O 1
ATOM 1041 N N . LEU A 1 129 ? -2.606 28.118 15.202 1.00 45.88 129 LEU A N 1
ATOM 1042 C CA . LEU A 1 129 ? -3.581 27.741 14.176 1.00 45.88 129 LEU A CA 1
ATOM 1043 C C . LEU A 1 129 ? -3.617 28.911 13.192 1.00 45.88 129 LEU A C 1
ATOM 1045 O O . LEU A 1 129 ? -4.087 29.990 13.543 1.00 45.88 129 LEU A O 1
ATOM 1049 N N . CYS A 1 130 ? -3.030 28.728 12.010 1.00 37.69 130 CYS A N 1
ATOM 1050 C CA . CYS A 1 130 ? -3.095 29.714 10.947 1.00 37.69 130 CYS A CA 1
ATOM 1051 C C . CYS A 1 130 ? -4.580 29.893 10.612 1.00 37.69 130 CYS A C 1
ATOM 1053 O O . CYS A 1 130 ? -5.217 29.018 10.019 1.00 37.69 130 CYS A O 1
ATOM 1055 N N . SER A 1 131 ? -5.154 30.989 11.107 1.00 39.31 131 SER A N 1
ATOM 1056 C CA . SER A 1 131 ? -6.446 31.483 10.664 1.00 39.31 131 SER A CA 1
ATOM 1057 C C . SER A 1 131 ? -6.367 31.664 9.153 1.00 39.31 131 SER A C 1
ATOM 1059 O O . SER A 1 131 ? -5.342 32.079 8.622 1.00 39.31 131 SER A O 1
ATOM 1061 N N . ARG A 1 132 ? -7.448 31.308 8.468 1.00 45.69 132 ARG A N 1
ATOM 1062 C CA . ARG A 1 132 ? -7.535 31.038 7.026 1.00 45.69 132 ARG A CA 1
ATOM 1063 C C . ARG A 1 132 ? -7.212 32.219 6.087 1.00 45.69 132 ARG A C 1
ATOM 1065 O O . ARG A 1 132 ? -7.384 32.054 4.885 1.00 45.69 132 ARG A O 1
ATOM 1072 N N . ASP A 1 133 ? -6.738 33.348 6.613 1.00 43.34 133 ASP A N 1
ATOM 1073 C CA . ASP A 1 133 ? -6.643 34.634 5.916 1.00 43.34 133 ASP A CA 1
ATOM 1074 C C . ASP A 1 133 ? -5.245 35.283 5.928 1.00 43.34 133 ASP A C 1
ATOM 1076 O O . ASP A 1 133 ? -5.110 36.418 5.481 1.00 43.34 133 ASP A O 1
ATOM 1080 N N . ASP A 1 134 ? -4.188 34.589 6.358 1.00 39.16 134 ASP A N 1
ATOM 1081 C CA . ASP A 1 134 ? -2.827 35.134 6.259 1.00 39.16 134 ASP A CA 1
ATOM 1082 C C . ASP A 1 134 ? -2.125 34.594 5.001 1.00 39.16 134 ASP A C 1
ATOM 1084 O O . ASP A 1 134 ? -1.582 33.487 4.968 1.00 39.16 134 ASP A O 1
ATOM 1088 N N . SER A 1 135 ? -2.164 35.394 3.934 1.00 46.53 135 SER A N 1
ATOM 1089 C CA . SER A 1 135 ? -1.222 35.311 2.818 1.00 46.53 135 SER A CA 1
ATOM 1090 C C . SER A 1 135 ? 0.211 35.417 3.350 1.00 46.53 135 SER A C 1
ATOM 1092 O O . SER A 1 135 ? 0.513 36.330 4.112 1.00 46.53 135 SER A O 1
ATOM 1094 N N . ASP A 1 136 ? 1.071 34.502 2.903 1.00 46.53 136 ASP A N 1
ATOM 1095 C CA . ASP A 1 136 ? 2.516 34.437 3.157 1.00 46.53 136 ASP A CA 1
ATOM 1096 C C . ASP A 1 136 ? 2.945 33.827 4.507 1.00 46.53 136 ASP A C 1
ATOM 1098 O O . ASP A 1 136 ? 3.432 34.502 5.413 1.00 46.53 136 ASP A O 1
ATOM 1102 N N . CYS A 1 137 ? 2.896 32.494 4.613 1.00 44.44 137 CYS A N 1
ATOM 1103 C CA . CYS A 1 137 ? 3.758 31.778 5.555 1.00 44.44 137 CYS A CA 1
ATOM 1104 C C . CYS A 1 137 ? 4.479 30.603 4.873 1.00 44.44 137 CYS A C 1
ATOM 1106 O O . CYS A 1 137 ? 3.894 29.560 4.578 1.00 44.44 137 CYS A O 1
ATOM 1108 N N . GLU A 1 138 ? 5.777 30.781 4.609 1.00 43.44 138 GLU A N 1
ATOM 1109 C CA . GLU A 1 138 ? 6.680 29.716 4.170 1.00 43.44 138 GLU A CA 1
ATOM 1110 C C . GLU A 1 138 ? 6.662 28.561 5.179 1.00 43.44 138 GLU A C 1
ATOM 1112 O O . GLU A 1 138 ? 7.100 28.690 6.326 1.00 43.44 138 GLU A O 1
ATOM 1117 N N . ALA A 1 139 ? 6.169 27.407 4.737 1.00 40.53 139 ALA A N 1
ATOM 1118 C CA . ALA A 1 139 ? 6.220 26.175 5.503 1.00 40.53 139 ALA A CA 1
ATOM 1119 C C . ALA A 1 139 ? 7.680 25.717 5.633 1.00 40.53 139 ALA A C 1
ATOM 1121 O O . ALA A 1 139 ? 8.241 25.108 4.721 1.00 40.53 139 ALA A O 1
ATOM 1122 N N . LYS A 1 140 ? 8.312 25.995 6.778 1.00 41.50 140 LYS A N 1
ATOM 1123 C CA . LYS A 1 140 ? 9.588 25.363 7.120 1.00 41.50 140 LYS A CA 1
ATOM 1124 C C . LYS A 1 140 ? 9.326 23.890 7.453 1.00 41.50 140 LYS A C 1
ATOM 1126 O O . LYS A 1 140 ? 8.509 23.609 8.332 1.00 41.50 140 LYS A O 1
ATOM 1131 N N . PRO A 1 141 ? 9.987 22.938 6.775 1.00 37.41 141 PRO A N 1
ATOM 1132 C CA . PRO A 1 141 ? 9.806 21.526 7.061 1.00 37.41 141 PRO A CA 1
ATOM 1133 C C . PRO A 1 141 ? 10.410 21.217 8.432 1.00 37.41 141 PRO A C 1
ATOM 1135 O O . PRO A 1 141 ? 11.627 21.271 8.614 1.00 37.41 141 PRO A O 1
ATOM 1138 N N . TYR A 1 142 ? 9.561 20.875 9.401 1.00 46.19 142 TYR A N 1
ATOM 1139 C CA . TYR A 1 142 ? 10.013 20.210 10.616 1.00 46.19 142 TYR A CA 1
ATOM 1140 C C . TYR A 1 142 ? 10.562 18.836 10.220 1.00 46.19 142 TYR A C 1
ATOM 1142 O O . TYR A 1 142 ? 9.820 17.874 10.016 1.00 46.19 142 TYR A O 1
ATOM 1150 N N . PHE A 1 143 ? 11.882 18.755 10.069 1.00 35.62 143 PHE A N 1
ATOM 1151 C CA . PHE A 1 143 ? 12.601 17.494 9.989 1.00 35.62 143 PHE A CA 1
ATOM 1152 C C . PHE A 1 143 ? 12.536 16.825 11.363 1.00 35.62 143 PHE A C 1
ATOM 1154 O O . PHE A 1 143 ? 13.319 17.139 12.253 1.00 35.62 143 PHE A O 1
ATOM 1161 N N . TYR A 1 144 ? 11.604 15.891 11.542 1.00 43.75 144 TYR A N 1
ATOM 1162 C CA . TYR A 1 144 ? 11.723 14.909 12.615 1.00 43.75 144 TYR A CA 1
ATOM 1163 C C . TYR A 1 144 ? 12.780 13.883 12.200 1.00 43.75 144 TYR A C 1
ATOM 1165 O O . TYR A 1 144 ? 12.535 13.012 11.363 1.00 43.75 144 TYR A O 1
ATOM 1173 N N . THR A 1 145 ? 13.978 14.009 12.763 1.00 35.44 145 THR A N 1
ATOM 1174 C CA . THR A 1 145 ? 14.976 12.938 12.776 1.00 35.44 145 THR A CA 1
ATOM 1175 C C . THR A 1 145 ? 14.531 11.877 13.782 1.00 35.44 145 THR A C 1
ATOM 1177 O O . THR A 1 145 ? 14.351 12.194 14.958 1.00 35.44 145 THR A O 1
ATOM 1180 N N . PHE A 1 146 ? 14.332 10.648 13.303 1.00 34.91 146 PHE A N 1
ATOM 1181 C CA . PHE A 1 146 ? 14.187 9.432 14.109 1.00 34.91 146 PHE A CA 1
ATOM 1182 C C . PHE A 1 146 ? 15.518 8.688 14.167 1.00 34.91 146 PHE A C 1
ATOM 1184 O O . PHE A 1 146 ? 16.206 8.675 13.118 1.00 34.91 146 PHE A O 1
#

Organism: NCBI:txid543379

pLDDT: mean 75.9, std 16.67, range [34.91, 94.19]

Foldseek 3Di:
DPPDDDPVPQDDPVNVVVLCVVCDCVPSVDNDDDPQCVDPLGDPSDDSQPPDHPVCSVVVCVVVCCVVPNDCVVVDCVVVVVVVVVLVVQLVPDPDPPPSVVSSVVVVVVVVVVVCVVVPPDPPDDPPVPDPPDDDDDDDDPPDDD

Radius of gyration: 25.48 Å; chains: 1; bounding box: 45×56×61 Å

Secondary structure (DSSP, 8-state):
------GGGSPPHHHHHHHHHH--HHHH---S--GGGGSTT--TTS-TTTTS-HHHHHHHHHHHHHHHH--GGGG-THHHHHHHHHHHHHHHH-S--TTHHHHHHHHHHHHHHHHHHHHT--TTS------TT-------------